Protein AF-A0A8S2V5M0-F1 (afdb_monomer_lite)

Organism: NCBI:txid392030

Foldseek 3Di:
DDDDPPPPQLQPFAALVNDQLAPFDADEDFDPPFDDDPNDGPDCVRVVLCVVLLQSSQVSNVHGPPPADEAEDAAQFDDVNLVCSVPDDRSHHYDYDDPVVDLLFQQWDADPVRDIDGDDPVSNLRRLCRNPVNGPYAYEHNCPVCQVGPGCSRPVNPHPHYHYYPNVSVVSD

Structure (mmCIF, N/CA/C/O backbone):
data_AF-A0A8S2V5M0-F1
#
_entry.id   AF-A0A8S2V5M0-F1
#
loop_
_atom_site.group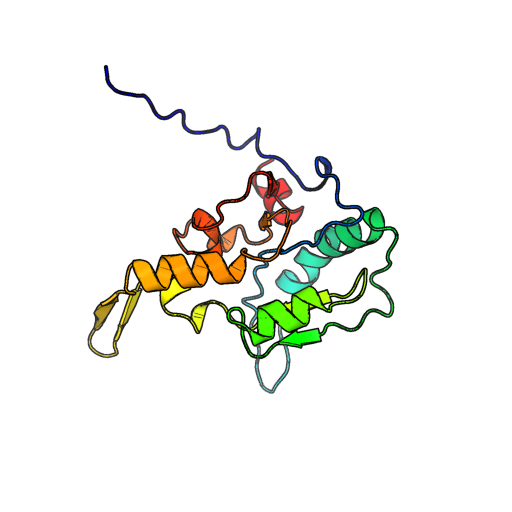_PDB
_atom_site.id
_atom_site.type_symbol
_atom_site.label_atom_id
_atom_site.label_alt_id
_atom_site.label_comp_id
_atom_site.label_asym_id
_atom_site.label_entity_id
_atom_site.label_seq_id
_atom_site.pdbx_PDB_ins_code
_atom_site.Cartn_x
_atom_site.Cartn_y
_atom_site.Cartn_z
_atom_site.occupancy
_atom_site.B_iso_or_equiv
_atom_site.auth_seq_id
_atom_site.auth_comp_id
_atom_site.auth_asym_id
_atom_site.auth_atom_id
_atom_site.pdbx_PDB_model_num
ATOM 1 N N . MET A 1 1 ? -22.648 -10.482 -31.243 1.00 35.22 1 MET A N 1
ATOM 2 C CA . MET A 1 1 ? -23.026 -9.366 -30.350 1.00 35.22 1 MET A CA 1
ATOM 3 C C . MET A 1 1 ? -21.753 -8.847 -29.706 1.00 35.22 1 MET A C 1
ATOM 5 O O . MET A 1 1 ? -21.073 -9.627 -29.054 1.00 35.22 1 MET A O 1
ATOM 9 N N . ALA A 1 2 ? -21.367 -7.599 -29.966 1.00 33.06 2 ALA A N 1
ATOM 10 C CA . ALA A 1 2 ? -20.196 -7.003 -29.330 1.00 33.06 2 ALA A CA 1
ATOM 11 C C . ALA A 1 2 ? -20.544 -6.662 -27.875 1.00 33.06 2 ALA A C 1
ATOM 13 O O . ALA A 1 2 ? -21.498 -5.922 -27.639 1.00 33.06 2 ALA A O 1
ATOM 14 N N . SER A 1 3 ? -19.812 -7.220 -26.904 1.00 34.12 3 SER A N 1
ATOM 15 C CA . SER A 1 3 ? -19.970 -6.844 -25.500 1.00 34.12 3 SER A CA 1
ATOM 16 C C . SER A 1 3 ? -19.409 -5.439 -25.301 1.00 34.12 3 SER A C 1
ATOM 18 O O . SER A 1 3 ? -18.195 -5.231 -25.284 1.00 34.12 3 SER A O 1
ATOM 20 N N . THR A 1 4 ? -20.293 -4.463 -25.162 1.00 34.50 4 THR A N 1
ATOM 21 C CA . THR A 1 4 ? -19.954 -3.128 -24.686 1.00 34.50 4 THR A CA 1
ATOM 22 C C . THR A 1 4 ? -19.520 -3.241 -23.228 1.00 34.50 4 THR A C 1
ATOM 24 O O . THR A 1 4 ? -20.335 -3.348 -22.316 1.00 34.50 4 THR A O 1
ATOM 27 N N . THR A 1 5 ? -18.211 -3.230 -22.992 1.00 37.72 5 THR A N 1
ATOM 28 C CA . THR A 1 5 ? -17.629 -3.016 -21.668 1.00 37.72 5 THR A CA 1
ATOM 29 C C . THR A 1 5 ? -18.078 -1.635 -21.197 1.00 37.72 5 THR A C 1
ATOM 31 O O . THR A 1 5 ? -17.620 -0.614 -21.713 1.00 37.72 5 THR A O 1
ATOM 34 N N . SER A 1 6 ? -19.012 -1.574 -20.246 1.00 39.03 6 SER A N 1
ATOM 35 C CA . SER A 1 6 ? -19.409 -0.305 -19.641 1.00 39.03 6 SER A CA 1
ATOM 36 C C . SER A 1 6 ? -18.174 0.328 -18.995 1.00 39.03 6 SER A C 1
ATOM 38 O O . SER A 1 6 ? -17.597 -0.251 -18.070 1.00 39.03 6 SER A O 1
ATOM 40 N N . LYS A 1 7 ? -17.758 1.510 -19.463 1.00 41.62 7 LYS A N 1
ATOM 41 C CA . LYS A 1 7 ? -16.808 2.357 -18.733 1.00 41.62 7 LYS A CA 1
ATOM 42 C C . LYS A 1 7 ? -17.435 2.652 -17.370 1.00 41.62 7 LYS A C 1
ATOM 44 O O . LYS A 1 7 ? -18.390 3.417 -17.288 1.00 41.62 7 LYS A O 1
ATOM 49 N N . GLY A 1 8 ? -16.961 1.982 -16.321 1.00 46.69 8 GLY A N 1
ATOM 50 C CA . GLY A 1 8 ? -17.486 2.169 -14.972 1.00 46.69 8 GLY A CA 1
ATOM 51 C C . GLY A 1 8 ? -17.394 3.641 -14.571 1.00 46.69 8 GLY A C 1
ATOM 52 O O . GLY A 1 8 ? -16.322 4.235 -14.677 1.00 46.69 8 GLY A O 1
ATOM 53 N N . SER A 1 9 ? -18.515 4.216 -14.136 1.00 53.56 9 SER A N 1
ATOM 54 C CA . SER A 1 9 ? -18.584 5.596 -13.650 1.00 53.56 9 SER A CA 1
ATOM 55 C C . SER A 1 9 ? -17.553 5.829 -12.542 1.00 53.56 9 SER A C 1
ATOM 57 O O . SER A 1 9 ? -17.455 5.040 -11.598 1.00 53.56 9 SER A O 1
ATOM 59 N N . ILE A 1 10 ? -16.797 6.923 -12.656 1.00 61.03 10 ILE A N 1
ATOM 60 C CA . ILE A 1 10 ? -15.798 7.361 -11.669 1.00 61.03 10 ILE A CA 1
ATOM 61 C C . ILE A 1 10 ? -16.457 7.657 -10.309 1.00 61.03 10 ILE A C 1
ATOM 63 O O . ILE A 1 10 ? -15.866 7.376 -9.270 1.00 61.03 10 ILE A O 1
ATOM 67 N N . ARG A 1 11 ? -17.717 8.115 -10.319 1.00 59.28 11 ARG A N 1
ATOM 68 C CA . ARG A 1 11 ? -18.463 8.559 -9.128 1.00 59.28 11 ARG A CA 1
ATOM 69 C C . ARG A 1 11 ? -19.035 7.433 -8.258 1.00 59.28 11 ARG A C 1
ATOM 71 O O . ARG A 1 11 ? -19.442 7.691 -7.137 1.00 59.28 11 ARG A O 1
ATOM 78 N N . ASN A 1 12 ? -19.050 6.188 -8.745 1.00 67.69 12 ASN A N 1
ATOM 79 C CA . ASN A 1 12 ? -19.646 5.043 -8.032 1.00 67.69 12 ASN A CA 1
ATOM 80 C C . ASN A 1 12 ? -18.586 4.084 -7.460 1.00 67.69 12 ASN A C 1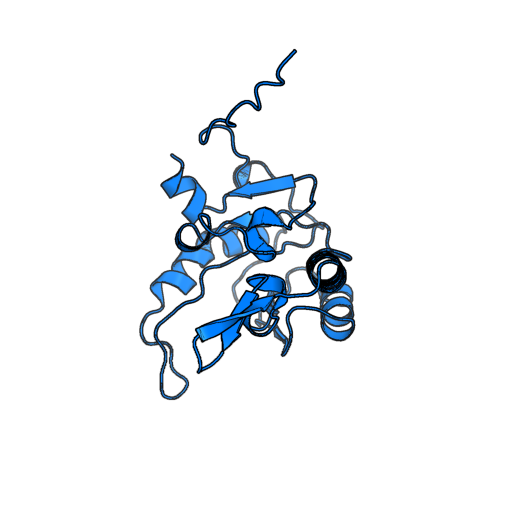
ATOM 82 O O . ASN A 1 12 ? -18.847 2.894 -7.274 1.00 67.69 12 ASN A O 1
ATOM 86 N N . LYS A 1 13 ? -17.354 4.560 -7.250 1.00 74.69 13 LYS A N 1
ATOM 87 C CA . LYS A 1 13 ? -16.309 3.755 -6.612 1.00 74.69 13 LYS A CA 1
ATOM 88 C C . LYS A 1 13 ? -16.541 3.723 -5.105 1.00 74.69 13 LYS A C 1
ATOM 90 O O . LYS A 1 13 ? -16.809 4.757 -4.504 1.00 74.69 13 LYS A O 1
ATOM 95 N N . LEU A 1 14 ? -16.387 2.540 -4.505 1.00 82.81 14 LEU A N 1
ATOM 96 C CA . LEU A 1 14 ? -16.353 2.407 -3.050 1.00 82.81 14 LEU A CA 1
ATOM 97 C C . LEU A 1 14 ? -15.266 3.320 -2.482 1.00 82.81 14 LEU A C 1
ATOM 99 O O . LEU A 1 14 ? -14.187 3.460 -3.067 1.00 82.81 14 LEU A O 1
ATOM 103 N N . ASN A 1 15 ? -15.533 3.909 -1.328 1.00 83.00 15 ASN A N 1
ATOM 104 C CA . ASN A 1 15 ? -14.571 4.691 -0.569 1.00 83.00 15 ASN A CA 1
ATOM 105 C C . ASN A 1 15 ? -14.356 4.071 0.817 1.00 83.00 15 ASN A C 1
ATOM 107 O O . ASN A 1 15 ? -15.080 3.168 1.231 1.00 83.00 15 ASN A O 1
ATOM 111 N N . ILE A 1 16 ? -13.344 4.543 1.545 1.00 80.69 16 ILE A N 1
ATOM 112 C CA . ILE A 1 16 ? -13.025 4.031 2.886 1.00 80.69 16 ILE A CA 1
ATOM 113 C C . ILE A 1 16 ? -14.178 4.091 3.889 1.00 80.69 16 ILE A C 1
ATOM 115 O O . ILE A 1 16 ? -14.261 3.230 4.764 1.00 80.69 16 ILE A O 1
ATOM 119 N N . GLY A 1 17 ? -15.091 5.047 3.726 1.00 83.12 17 GLY A N 1
ATOM 120 C CA . GLY A 1 17 ? -16.309 5.166 4.518 1.00 83.12 17 GLY A CA 1
ATOM 121 C C . GLY A 1 17 ? -17.260 3.976 4.401 1.00 83.12 17 GLY A C 1
ATOM 122 O O . GLY A 1 17 ? -17.999 3.708 5.346 1.00 83.12 17 GLY A O 1
ATOM 123 N N . ASP A 1 18 ? -17.205 3.246 3.287 1.00 84.06 18 ASP A N 1
ATOM 124 C CA . ASP A 1 18 ? -18.166 2.192 2.952 1.00 84.06 18 ASP A CA 1
ATOM 125 C C . ASP A 1 18 ? -17.742 0.809 3.482 1.00 84.06 18 ASP A C 1
ATOM 127 O O . ASP A 1 18 ? -18.429 -0.187 3.254 1.00 84.06 18 ASP A O 1
ATOM 131 N N . LEU A 1 19 ? -16.585 0.712 4.152 1.00 80.00 19 LEU A N 1
ATOM 132 C CA . LEU A 1 19 ? -15.933 -0.567 4.440 1.00 80.00 19 LEU A CA 1
ATOM 133 C C . LEU A 1 19 ? -15.971 -0.959 5.919 1.00 80.00 19 LEU A C 1
ATOM 135 O O . LEU A 1 19 ? -15.722 -0.160 6.824 1.00 80.00 19 LEU A O 1
ATOM 139 N N . ALA A 1 20 ? -16.194 -2.251 6.167 1.00 83.00 20 ALA A N 1
ATOM 140 C CA . ALA A 1 20 ? -16.123 -2.850 7.495 1.00 83.00 20 ALA A CA 1
ATOM 141 C C . ALA A 1 20 ? -14.684 -3.295 7.822 1.00 83.00 20 ALA A C 1
ATOM 143 O O . ALA A 1 20 ? -14.244 -4.367 7.413 1.00 83.00 20 ALA A O 1
ATOM 144 N N . LEU A 1 21 ? -13.953 -2.478 8.589 1.00 80.06 21 LEU A N 1
ATOM 145 C CA . LEU A 1 21 ? -12.514 -2.680 8.844 1.00 80.06 21 LEU A CA 1
ATOM 146 C C . LEU A 1 21 ? -12.185 -3.474 10.121 1.00 80.06 21 LEU A C 1
ATOM 148 O O . LEU A 1 21 ? -11.050 -3.901 10.321 1.00 80.06 21 LEU A O 1
ATOM 152 N N . LYS A 1 22 ? -13.156 -3.687 11.016 1.00 83.06 22 LYS A N 1
ATOM 153 C CA . LYS A 1 22 ? -12.909 -4.344 12.308 1.00 83.06 22 LYS A CA 1
ATOM 154 C C . LYS A 1 22 ? -12.460 -5.799 12.114 1.00 83.06 22 LYS A C 1
ATOM 156 O O . LYS A 1 22 ? -13.172 -6.590 11.502 1.00 83.06 22 LYS A O 1
ATOM 161 N N . GLY A 1 23 ? -11.313 -6.156 12.697 1.00 81.25 23 GLY A N 1
ATOM 162 C CA . GLY A 1 23 ? -10.754 -7.515 12.626 1.00 81.25 23 GLY A CA 1
ATOM 163 C C . GLY A 1 23 ? -10.211 -7.892 11.245 1.00 81.25 23 GLY A C 1
ATOM 164 O O . GLY A 1 23 ? -9.964 -9.066 10.984 1.00 81.25 23 GLY A O 1
ATOM 165 N N . LYS A 1 24 ? -10.056 -6.912 10.351 1.00 82.56 24 LYS A N 1
ATOM 166 C CA . LYS A 1 24 ? -9.505 -7.095 9.011 1.00 82.56 24 LYS A CA 1
ATOM 167 C C . LYS A 1 24 ? -8.088 -6.540 8.971 1.00 82.56 24 LYS A C 1
ATOM 169 O O . LYS A 1 24 ? -7.768 -5.593 9.689 1.00 82.56 24 LYS A O 1
ATOM 174 N N . ARG A 1 25 ? -7.247 -7.133 8.129 1.00 83.31 25 ARG A N 1
ATOM 175 C CA . ARG A 1 25 ? -5.961 -6.532 7.772 1.00 83.31 25 ARG A CA 1
ATOM 176 C C . ARG A 1 25 ? -6.224 -5.495 6.678 1.00 83.31 25 ARG A C 1
ATOM 178 O O . ARG A 1 25 ? -7.257 -5.533 6.016 1.00 83.31 25 ARG A O 1
ATOM 185 N N . VAL A 1 26 ? -5.351 -4.507 6.520 1.00 84.56 26 VAL A N 1
ATOM 186 C CA . VAL A 1 26 ? -5.508 -3.462 5.492 1.00 84.56 26 VAL A CA 1
ATOM 187 C C . VAL A 1 26 ? -4.159 -3.227 4.822 1.00 84.56 26 VAL A C 1
ATOM 189 O O . VAL A 1 26 ? -3.177 -2.972 5.505 1.00 84.56 26 VAL A O 1
ATOM 192 N N . LEU A 1 27 ? -4.116 -3.312 3.493 1.00 87.38 27 LEU A N 1
ATOM 193 C CA . LEU A 1 27 ? -2.970 -3.006 2.639 1.00 87.38 27 LEU A CA 1
ATOM 194 C C . LEU A 1 27 ? -3.397 -1.784 1.851 1.00 87.38 27 LEU A C 1
ATOM 196 O O . LEU A 1 27 ? -4.399 -1.759 1.132 1.00 87.38 27 LEU A O 1
ATOM 200 N N . MET A 1 28 ? -2.626 -0.736 2.068 1.00 87.81 28 MET A N 1
ATOM 201 C CA . MET A 1 28 ? -2.863 0.581 1.529 1.00 87.81 28 MET A CA 1
ATOM 202 C C . MET A 1 28 ? -1.749 0.874 0.541 1.00 87.81 28 MET A C 1
ATOM 204 O O . MET A 1 28 ? -0.577 0.883 0.913 1.00 87.81 28 MET A O 1
ATOM 208 N N . ARG A 1 29 ? -2.109 1.154 -0.713 1.00 88.31 29 ARG A N 1
ATOM 209 C CA . ARG A 1 29 ? -1.138 1.658 -1.680 1.00 88.31 29 ARG A CA 1
ATOM 210 C C . ARG A 1 29 ? -1.044 3.162 -1.511 1.00 88.31 29 ARG A C 1
ATOM 212 O O . ARG A 1 29 ? -1.977 3.909 -1.807 1.00 88.31 29 ARG A O 1
ATOM 219 N N . VAL A 1 30 ? 0.123 3.590 -1.060 1.00 88.31 30 VAL A N 1
ATOM 220 C CA . VAL A 1 30 ? 0.484 4.986 -0.803 1.00 88.31 30 VAL A CA 1
ATOM 221 C C . VAL A 1 30 ? 1.456 5.497 -1.851 1.00 88.31 30 VAL A C 1
ATOM 223 O O . VAL A 1 30 ? 2.149 4.704 -2.483 1.00 88.31 30 VAL A O 1
ATOM 226 N N . ASP A 1 31 ? 1.509 6.808 -2.068 1.00 87.50 31 ASP A N 1
ATOM 227 C CA . ASP A 1 31 ? 2.508 7.438 -2.934 1.00 87.50 31 ASP A CA 1
ATOM 228 C C . ASP A 1 31 ? 3.648 8.073 -2.135 1.00 87.50 31 ASP A C 1
ATOM 230 O O . ASP A 1 31 ? 3.722 9.285 -2.007 1.00 87.50 31 ASP A O 1
ATOM 234 N N . PHE A 1 32 ? 4.564 7.265 -1.602 1.00 91.25 32 PHE A N 1
ATOM 235 C CA . PHE A 1 32 ? 5.739 7.761 -0.867 1.00 91.25 32 PHE A CA 1
ATOM 236 C C . PHE A 1 32 ? 6.924 8.128 -1.769 1.00 91.25 32 PHE A C 1
ATOM 238 O O . PHE A 1 32 ? 8.079 8.053 -1.359 1.00 91.25 32 PHE A O 1
ATOM 245 N N . ASN A 1 33 ? 6.653 8.564 -3.000 1.00 90.06 33 ASN A N 1
ATOM 246 C CA . ASN A 1 33 ? 7.666 9.135 -3.879 1.00 90.06 33 ASN A CA 1
ATOM 247 C C . ASN A 1 33 ? 8.010 10.574 -3.450 1.00 90.06 33 ASN A C 1
ATOM 249 O O . ASN A 1 33 ? 7.568 11.540 -4.070 1.00 90.06 33 ASN A O 1
ATOM 253 N N . VAL A 1 34 ? 8.760 10.706 -2.355 1.00 91.12 34 VAL A N 1
ATOM 254 C CA . VAL A 1 34 ? 9.163 11.988 -1.758 1.00 91.12 34 VAL A CA 1
ATOM 255 C C . VAL A 1 34 ? 10.626 12.317 -2.059 1.00 91.12 34 VAL A C 1
ATOM 257 O O . VAL A 1 34 ? 11.451 11.407 -2.141 1.00 91.12 34 VAL A O 1
ATOM 260 N N . PRO A 1 35 ? 11.006 13.601 -2.185 1.00 92.19 35 PRO A N 1
ATOM 261 C CA . PRO A 1 35 ? 12.409 13.980 -2.271 1.00 92.19 35 PRO A CA 1
ATOM 262 C C . PRO A 1 35 ? 13.118 13.699 -0.939 1.00 92.19 35 PRO A C 1
ATOM 264 O O . PRO A 1 35 ? 12.696 14.168 0.122 1.00 92.19 35 PRO A O 1
ATOM 267 N N . PHE A 1 36 ? 14.235 12.977 -0.994 1.00 93.19 36 PHE A N 1
ATOM 268 C CA . PHE A 1 36 ? 15.053 12.651 0.173 1.00 93.19 36 PHE A CA 1
ATOM 269 C C . PHE A 1 36 ? 16.551 12.819 -0.118 1.00 93.19 36 PHE A C 1
ATOM 271 O O . PHE A 1 36 ? 16.977 12.890 -1.270 1.00 93.19 36 PHE A O 1
ATOM 278 N N . GLY A 1 37 ? 17.357 12.937 0.935 1.00 91.88 37 GLY A N 1
ATOM 279 C CA . GLY A 1 37 ? 18.817 12.994 0.858 1.00 91.88 37 GLY A CA 1
ATOM 280 C C . GLY A 1 37 ? 19.441 13.024 2.251 1.00 91.88 37 GLY A C 1
ATOM 281 O O . GLY A 1 37 ? 18.828 13.540 3.180 1.00 91.88 37 GLY A O 1
ATOM 282 N N . ASN A 1 38 ? 20.641 12.457 2.405 1.00 92.44 38 ASN A N 1
ATOM 283 C CA . ASN A 1 38 ? 21.350 12.361 3.692 1.00 92.44 38 ASN A CA 1
ATOM 284 C C . ASN A 1 38 ? 20.504 11.718 4.812 1.00 92.44 38 ASN A C 1
ATOM 286 O O . ASN A 1 38 ? 20.515 12.176 5.950 1.00 92.44 38 ASN A O 1
ATOM 290 N N . GLY A 1 39 ? 19.714 10.693 4.470 1.00 90.06 39 GLY A N 1
ATOM 291 C CA . GLY A 1 39 ? 18.821 10.014 5.416 1.00 90.06 39 GLY A CA 1
ATOM 292 C C . GLY A 1 39 ? 17.598 10.833 5.850 1.00 90.06 39 GLY A C 1
ATOM 293 O O . GLY A 1 39 ? 16.895 10.425 6.769 1.00 90.06 39 GLY A O 1
ATOM 294 N N . GLN A 1 40 ? 17.326 11.978 5.213 1.00 92.44 40 GLN A N 1
ATOM 295 C CA . GLN A 1 40 ? 16.220 12.865 5.574 1.00 92.44 40 GLN A CA 1
ATOM 296 C C . GLN A 1 40 ? 15.249 13.075 4.412 1.00 92.44 40 GLN A C 1
ATOM 298 O O . GLN A 1 40 ? 15.647 13.298 3.266 1.00 92.44 40 GLN A O 1
ATOM 303 N N . VAL A 1 41 ? 13.956 13.055 4.732 1.00 93.69 41 VAL A N 1
ATOM 304 C CA . VAL A 1 41 ? 12.877 13.449 3.820 1.00 93.69 41 VAL A CA 1
ATOM 305 C C . VAL A 1 41 ? 12.771 14.973 3.811 1.00 93.69 41 VAL A C 1
ATOM 307 O O . VAL A 1 41 ? 12.606 15.583 4.869 1.00 93.69 41 VAL A O 1
ATOM 310 N N . LYS A 1 42 ? 12.860 15.582 2.624 1.00 93.06 42 LYS A N 1
ATOM 311 C CA . LYS A 1 42 ? 12.828 17.043 2.442 1.00 93.06 42 LYS A CA 1
ATOM 312 C C . LYS A 1 42 ? 11.408 17.599 2.376 1.00 93.06 42 LYS A C 1
ATOM 314 O O . LYS A 1 42 ? 11.168 18.699 2.858 1.00 93.06 42 LYS A O 1
ATOM 319 N N . ASP A 1 43 ? 10.486 16.834 1.799 1.00 92.44 43 ASP A N 1
ATOM 320 C CA . ASP A 1 43 ? 9.069 17.176 1.705 1.00 92.44 43 ASP A CA 1
ATOM 321 C C . ASP A 1 43 ? 8.220 15.982 2.146 1.00 92.44 43 ASP A C 1
ATOM 323 O O . ASP A 1 43 ? 8.361 14.872 1.631 1.00 92.44 43 ASP A O 1
ATOM 327 N N . LYS A 1 44 ? 7.358 16.215 3.135 1.00 92.56 44 LYS A N 1
ATOM 328 C CA . LYS A 1 44 ? 6.530 15.193 3.780 1.00 92.56 44 LYS A CA 1
ATOM 329 C C . LYS A 1 44 ? 5.081 15.216 3.306 1.00 92.56 44 LYS A C 1
ATOM 331 O O . LYS A 1 44 ? 4.316 14.377 3.771 1.00 92.56 44 LYS A O 1
ATOM 336 N N . GLN A 1 45 ? 4.696 16.100 2.381 1.00 90.25 45 GLN A N 1
ATOM 337 C CA . GLN A 1 45 ? 3.301 16.274 1.949 1.00 90.25 45 GLN A CA 1
ATOM 338 C C . GLN A 1 45 ? 2.623 14.959 1.560 1.00 90.25 45 GLN A C 1
ATOM 340 O O . GLN A 1 45 ? 1.498 14.682 1.971 1.00 90.25 45 GLN A O 1
ATOM 345 N N . HIS A 1 46 ? 3.324 14.114 0.808 1.00 87.81 46 HIS A N 1
ATOM 346 C CA . HIS A 1 46 ? 2.792 12.819 0.402 1.00 87.81 46 HIS A CA 1
ATOM 347 C C . HIS A 1 46 ? 2.605 11.862 1.585 1.00 87.81 46 HIS A C 1
ATOM 349 O O . HIS A 1 46 ? 1.620 11.129 1.636 1.00 87.81 46 HIS A O 1
ATOM 355 N N . ILE A 1 47 ? 3.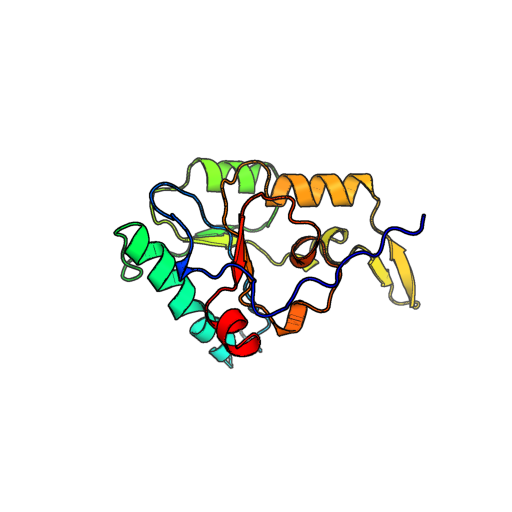521 11.883 2.556 1.00 90.31 47 ILE A N 1
ATOM 356 C CA . ILE A 1 47 ? 3.421 11.073 3.775 1.00 90.31 47 ILE A CA 1
ATOM 357 C C . ILE A 1 47 ? 2.234 11.565 4.609 1.00 90.31 47 ILE A C 1
ATOM 359 O O . ILE A 1 47 ? 1.349 10.786 4.966 1.00 90.31 47 ILE A O 1
ATOM 363 N N . GLU A 1 48 ? 2.159 12.871 4.851 1.00 91.06 48 GLU A N 1
ATOM 364 C CA . GLU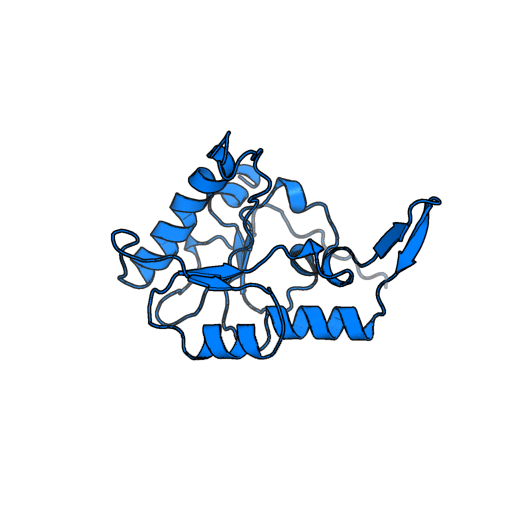 A 1 48 ? 1.101 13.510 5.635 1.00 91.06 48 GLU A CA 1
ATOM 365 C C . GLU A 1 48 ? -0.285 13.331 5.005 1.00 91.06 48 GLU A C 1
ATOM 367 O O . GLU A 1 48 ? -1.256 13.065 5.717 1.00 91.06 48 GLU A O 1
ATOM 372 N N . GLY A 1 49 ? -0.374 13.363 3.673 1.00 88.25 49 GLY A N 1
ATOM 373 C CA . GLY A 1 49 ? -1.607 13.125 2.921 1.00 88.25 49 GLY A CA 1
ATOM 374 C C . GLY A 1 49 ? -2.210 11.731 3.129 1.00 88.25 49 GLY A C 1
ATOM 375 O O . GLY A 1 49 ? -3.414 11.544 2.940 1.00 88.25 49 GLY A O 1
ATOM 376 N N . THR A 1 50 ? -1.418 10.749 3.576 1.00 88.38 50 THR A N 1
ATOM 377 C CA . THR A 1 50 ? -1.923 9.399 3.892 1.00 88.38 50 THR A CA 1
ATOM 378 C C . THR A 1 50 ? -2.494 9.276 5.301 1.00 88.38 50 THR A C 1
ATOM 380 O O . THR A 1 50 ? -3.356 8.421 5.538 1.00 88.38 50 THR A O 1
ATOM 383 N N . LEU A 1 51 ? -2.088 10.158 6.223 1.00 89.69 51 LEU A N 1
ATOM 384 C CA . LEU A 1 51 ? -2.461 10.087 7.637 1.00 89.69 51 LEU A CA 1
ATOM 385 C C . LEU A 1 51 ? -3.975 10.054 7.878 1.00 89.69 51 LEU A C 1
ATOM 387 O O . LEU A 1 51 ? -4.385 9.278 8.740 1.00 89.69 51 LEU A O 1
ATOM 391 N N . PRO A 1 52 ? -4.835 10.811 7.162 1.00 89.81 52 PRO A N 1
ATOM 392 C CA . PRO A 1 52 ? -6.282 10.720 7.360 1.00 89.81 52 PRO A CA 1
ATOM 393 C C . PRO A 1 52 ? -6.831 9.308 7.124 1.00 89.81 52 PRO A C 1
ATOM 395 O O . PRO A 1 52 ? -7.682 8.838 7.876 1.00 89.81 52 PRO A O 1
ATOM 398 N N . THR A 1 53 ? -6.314 8.606 6.112 1.00 88.31 53 THR A N 1
ATOM 399 C CA . THR A 1 53 ? -6.765 7.248 5.767 1.00 88.31 53 THR A CA 1
ATOM 400 C C . THR A 1 53 ? -6.264 6.238 6.802 1.00 88.31 53 THR A C 1
ATOM 402 O O . THR A 1 53 ? -7.042 5.411 7.274 1.00 88.31 53 THR A O 1
ATOM 405 N N . ILE A 1 54 ? -4.997 6.354 7.222 1.00 88.75 54 ILE A N 1
ATOM 406 C CA . ILE A 1 54 ? -4.400 5.497 8.261 1.00 88.75 54 ILE A CA 1
ATOM 407 C C . ILE A 1 54 ? -5.131 5.675 9.598 1.00 88.75 54 ILE A C 1
ATOM 409 O O . ILE A 1 54 ? -5.539 4.693 10.216 1.00 88.75 54 ILE A O 1
ATOM 413 N N . LYS A 1 55 ? -5.343 6.926 10.031 1.00 88.88 55 LYS A N 1
ATOM 414 C CA . LYS A 1 55 ? -6.059 7.248 11.275 1.00 88.88 55 LYS A CA 1
ATOM 415 C C . LYS A 1 55 ? -7.469 6.672 11.259 1.00 88.88 55 LYS A C 1
ATOM 417 O O . LYS A 1 55 ? -7.843 5.992 12.204 1.00 88.88 55 LYS A O 1
ATOM 422 N N . TYR A 1 56 ? -8.208 6.851 10.165 1.00 88.44 56 TYR A N 1
ATOM 423 C CA . TYR A 1 56 ? -9.551 6.290 10.044 1.00 88.44 56 TYR A CA 1
ATOM 424 C C . TYR A 1 56 ? -9.562 4.761 10.138 1.00 88.44 56 TYR A C 1
ATOM 426 O O . TYR A 1 56 ? -10.388 4.197 10.857 1.00 88.44 56 TYR A O 1
ATOM 434 N N . ALA A 1 57 ? -8.648 4.080 9.439 1.00 85.56 57 ALA A N 1
ATOM 435 C CA . ALA A 1 57 ? -8.570 2.623 9.478 1.00 85.56 57 ALA A CA 1
ATOM 436 C C . ALA A 1 57 ? -8.309 2.104 10.902 1.00 85.56 57 ALA A C 1
ATOM 438 O O . ALA A 1 57 ? -8.975 1.171 11.359 1.00 85.56 57 ALA A O 1
ATOM 439 N N . LEU A 1 58 ? -7.401 2.760 11.629 1.00 86.38 58 LEU A N 1
ATOM 440 C CA . LEU A 1 58 ? -7.105 2.444 13.025 1.00 86.38 58 LEU A CA 1
ATOM 441 C C . LEU A 1 58 ? -8.288 2.762 13.947 1.00 86.38 58 LEU A C 1
ATOM 443 O O . LEU A 1 58 ? -8.686 1.899 14.731 1.00 86.38 58 LEU A O 1
ATOM 447 N N . ASP A 1 59 ? -8.910 3.933 13.813 1.00 87.00 59 ASP A N 1
ATOM 448 C CA . ASP A 1 59 ? -10.046 4.348 14.642 1.00 87.00 59 ASP A CA 1
ATOM 449 C C . ASP A 1 59 ? -11.230 3.379 14.489 1.00 87.00 59 ASP A C 1
ATOM 451 O O . ASP A 1 59 ? -1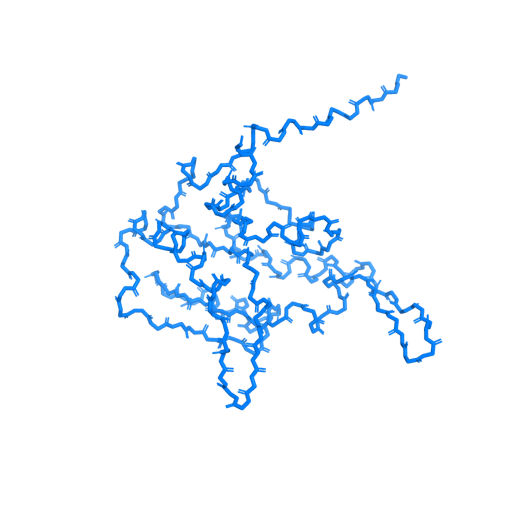1.846 2.973 15.480 1.00 87.00 59 ASP A O 1
ATOM 455 N N . LYS A 1 60 ? -11.515 2.910 13.263 1.00 83.25 60 LYS A N 1
ATOM 456 C CA . LYS A 1 60 ? -12.533 1.871 13.011 1.00 83.25 60 LYS A CA 1
ATOM 457 C C . LYS A 1 60 ? -12.165 0.510 13.596 1.00 83.25 60 LYS A C 1
ATOM 459 O O . LYS A 1 60 ? -13.058 -0.248 13.983 1.00 83.25 60 LYS A O 1
ATOM 464 N N . ALA A 1 61 ? -10.876 0.219 13.732 1.00 75.06 61 ALA A N 1
ATOM 465 C CA . ALA A 1 61 ? -10.378 -0.933 14.474 1.00 75.06 61 ALA A CA 1
ATOM 466 C C . ALA A 1 61 ? -10.318 -0.699 16.001 1.00 75.06 61 ALA A C 1
ATOM 468 O O . ALA A 1 61 ? -9.886 -1.593 16.730 1.00 75.06 61 ALA A O 1
ATOM 469 N N . LYS A 1 62 ? -10.775 0.462 16.504 1.00 78.69 62 LYS A N 1
ATOM 470 C CA . LYS A 1 62 ? -10.634 0.913 17.903 1.00 78.69 62 LYS A CA 1
ATOM 471 C C . LYS A 1 62 ? -9.171 0.979 18.363 1.00 78.69 62 LYS A C 1
ATOM 473 O O . LYS A 1 62 ? -8.852 0.674 19.512 1.00 78.69 62 LYS A O 1
ATOM 478 N N . LYS A 1 63 ? -8.273 1.353 17.456 1.00 78.50 63 LYS A N 1
ATOM 479 C CA . LYS A 1 63 ? -6.838 1.539 17.686 1.00 78.50 63 LYS A CA 1
ATOM 480 C C . LYS A 1 63 ? -6.493 3.008 17.467 1.00 78.50 63 LYS A C 1
ATOM 482 O O . LYS A 1 63 ? -7.145 3.686 16.687 1.00 78.50 63 LYS A O 1
ATOM 487 N N . ARG A 1 64 ? -5.465 3.501 18.154 1.00 74.00 64 ARG A N 1
ATOM 488 C CA . ARG A 1 64 ? -4.934 4.854 17.951 1.00 74.00 64 ARG A CA 1
ATOM 489 C C . ARG A 1 64 ? -3.604 4.766 17.218 1.00 74.00 64 ARG A C 1
ATOM 491 O O . ARG A 1 64 ? -2.846 3.833 17.455 1.00 74.00 64 ARG A O 1
ATOM 498 N N . LEU A 1 65 ? -3.330 5.751 16.365 1.00 77.69 65 LEU A N 1
ATOM 499 C CA . LEU A 1 65 ? -2.029 5.901 15.704 1.00 77.69 65 LEU A CA 1
ATOM 500 C C . LEU A 1 65 ? -0.921 6.299 16.694 1.00 77.69 65 LEU A C 1
ATOM 502 O O . LEU A 1 65 ? 0.232 5.928 16.518 1.00 77.69 65 LEU A O 1
ATOM 506 N N . LEU A 1 66 ? -1.264 7.070 17.731 1.00 71.88 66 LEU A N 1
ATOM 507 C CA . LEU A 1 66 ? -0.288 7.565 18.699 1.00 71.88 66 LEU A CA 1
ATOM 508 C C . LEU A 1 66 ? 0.321 6.399 19.497 1.00 71.88 66 LEU A C 1
ATOM 510 O O . LEU A 1 66 ? -0.422 5.599 20.066 1.00 71.88 66 LEU A O 1
ATOM 514 N N . GLY A 1 67 ? 1.655 6.327 19.549 1.00 67.00 67 GLY A N 1
ATOM 515 C CA . GLY A 1 67 ? 2.387 5.263 20.248 1.00 67.00 67 GLY A CA 1
ATOM 516 C C . GLY A 1 67 ? 2.451 3.930 19.495 1.00 67.00 67 GLY A C 1
ATOM 517 O O . GLY A 1 67 ? 2.723 2.903 20.111 1.00 67.00 67 GLY A O 1
ATOM 518 N N . LYS A 1 68 ? 2.157 3.920 18.188 1.00 75.38 68 LYS A N 1
ATOM 519 C CA . LYS A 1 68 ? 2.384 2.760 17.322 1.00 75.38 68 LYS A CA 1
ATOM 520 C C . LYS A 1 68 ? 3.694 2.912 16.568 1.00 75.38 68 LYS A C 1
ATOM 522 O O . LYS A 1 68 ? 3.854 3.861 15.803 1.00 75.38 68 LYS A O 1
ATOM 527 N N . ASP A 1 69 ? 4.576 1.941 16.755 1.00 85.50 69 ASP A N 1
ATOM 528 C CA . ASP A 1 69 ? 5.764 1.802 15.928 1.00 85.50 69 ASP A CA 1
ATOM 529 C C . ASP A 1 69 ? 5.373 1.332 14.527 1.00 85.50 69 ASP A C 1
ATOM 531 O O . ASP A 1 69 ? 4.426 0.558 14.338 1.00 85.50 69 ASP A O 1
ATOM 535 N N . VAL A 1 70 ? 6.107 1.833 13.538 1.00 90.06 70 VAL A N 1
ATOM 536 C CA . VAL A 1 70 ? 6.015 1.368 12.158 1.00 90.06 70 VAL A CA 1
ATOM 537 C C . VAL A 1 70 ? 7.114 0.338 11.960 1.00 90.06 70 VAL A C 1
ATOM 539 O O . VAL A 1 70 ? 8.297 0.671 12.002 1.00 90.06 70 VAL A O 1
ATOM 542 N N . THR A 1 71 ? 6.728 -0.916 11.747 1.00 93.12 71 THR A N 1
ATOM 543 C CA . THR A 1 71 ? 7.671 -1.975 11.386 1.00 93.12 71 THR A CA 1
ATOM 544 C C . THR A 1 71 ? 8.010 -1.840 9.910 1.00 93.12 71 THR A C 1
ATOM 546 O O . THR A 1 71 ? 7.111 -1.822 9.073 1.00 93.12 71 THR A O 1
ATOM 549 N N . PHE A 1 72 ? 9.294 -1.749 9.587 1.00 94.88 72 PHE A N 1
ATOM 550 C CA . PHE A 1 72 ? 9.764 -1.789 8.209 1.00 94.88 72 PHE A CA 1
ATOM 551 C C . PHE A 1 72 ? 10.220 -3.204 7.854 1.00 94.88 72 PHE A C 1
ATOM 553 O O . PHE A 1 72 ? 10.955 -3.815 8.631 1.00 94.88 72 PHE A O 1
ATOM 560 N N . LEU A 1 73 ? 9.788 -3.713 6.702 1.00 93.75 73 LEU A N 1
ATOM 561 C CA . LEU A 1 73 ? 10.276 -4.971 6.136 1.00 93.75 73 LEU A CA 1
ATOM 562 C C . LEU A 1 73 ? 11.159 -4.673 4.926 1.00 93.75 73 LEU A C 1
ATOM 564 O O . LEU A 1 73 ? 10.817 -3.820 4.112 1.00 93.75 73 LEU A O 1
ATOM 568 N N . ASN A 1 74 ? 12.266 -5.407 4.797 1.00 95.56 74 ASN A N 1
ATOM 569 C CA . ASN A 1 74 ? 13.257 -5.213 3.728 1.00 95.56 74 ASN A CA 1
ATOM 570 C C . ASN A 1 74 ? 12.811 -5.765 2.363 1.00 95.56 74 ASN A C 1
ATOM 572 O O . ASN A 1 74 ? 13.564 -5.700 1.396 1.00 95.56 74 ASN A O 1
ATOM 576 N N . ASP A 1 75 ? 11.602 -6.315 2.286 1.00 95.06 75 ASP A N 1
ATOM 577 C CA . ASP A 1 75 ? 10.970 -6.743 1.047 1.00 95.06 75 ASP A CA 1
ATOM 578 C C . ASP A 1 75 ? 9.462 -6.424 1.100 1.00 95.06 75 ASP A C 1
ATOM 580 O O . ASP A 1 75 ? 8.913 -6.028 2.135 1.00 95.06 75 ASP A O 1
ATOM 584 N N . CYS A 1 76 ? 8.782 -6.566 -0.032 1.00 92.75 76 CYS A N 1
ATOM 585 C CA . CYS A 1 76 ? 7.346 -6.375 -0.196 1.00 92.75 76 CYS A CA 1
ATOM 586 C C . CYS A 1 76 ? 6.586 -7.654 -0.556 1.00 92.75 76 CYS A C 1
ATOM 588 O O . CYS A 1 76 ? 5.357 -7.660 -0.487 1.00 92.75 76 CYS A O 1
ATOM 590 N N . ALA A 1 77 ? 7.298 -8.724 -0.903 1.00 90.25 77 ALA A N 1
ATOM 591 C CA . ALA A 1 77 ? 6.739 -10.025 -1.236 1.00 90.25 77 ALA A CA 1
ATOM 592 C C . ALA A 1 77 ? 7.632 -11.152 -0.691 1.00 90.25 77 ALA A C 1
ATOM 594 O O . ALA A 1 77 ? 8.769 -10.926 -0.283 1.00 90.25 77 ALA A O 1
ATOM 595 N N . GLY A 1 78 ? 7.108 -12.373 -0.694 1.00 89.69 78 GLY A N 1
ATOM 596 C CA . GLY A 1 78 ? 7.798 -13.582 -0.261 1.00 89.69 78 GLY A CA 1
ATOM 597 C C . GLY A 1 78 ? 7.460 -14.021 1.164 1.00 89.69 78 GLY A C 1
ATOM 598 O O . GLY A 1 78 ? 6.774 -13.336 1.925 1.00 89.69 78 GLY A O 1
ATOM 599 N N . GLU A 1 79 ? 7.973 -15.196 1.526 1.00 89.44 79 GLU A N 1
ATOM 600 C CA . GLU A 1 79 ? 7.611 -15.911 2.757 1.00 89.44 79 GLU A CA 1
ATOM 601 C C . GLU A 1 79 ? 7.901 -15.118 4.039 1.00 89.44 79 GLU A C 1
ATOM 603 O O . GLU A 1 79 ? 7.158 -15.219 5.014 1.00 89.44 79 GLU A O 1
ATOM 608 N N . GLU A 1 80 ? 8.970 -14.317 4.063 1.00 90.06 80 GLU A N 1
ATOM 609 C CA . GLU A 1 80 ? 9.303 -13.486 5.224 1.00 90.06 80 GLU A CA 1
ATOM 610 C C . GLU A 1 80 ? 8.253 -12.399 5.464 1.00 90.06 80 GLU A C 1
ATOM 612 O O . GLU A 1 80 ? 7.803 -12.221 6.598 1.00 90.06 80 GLU A O 1
ATOM 617 N N . VAL A 1 81 ? 7.820 -11.720 4.399 1.00 90.81 81 VAL A N 1
ATOM 618 C CA . VAL A 1 81 ? 6.769 -10.700 4.471 1.00 90.81 81 VAL A CA 1
ATOM 619 C C . VAL A 1 81 ? 5.451 -11.338 4.883 1.00 90.81 81 VAL A C 1
ATOM 621 O O . VAL A 1 81 ? 4.768 -10.842 5.779 1.00 90.81 81 VAL A O 1
ATOM 624 N N . GLU A 1 82 ? 5.108 -12.470 4.274 1.00 88.12 82 GLU A N 1
ATOM 625 C CA . GLU A 1 82 ? 3.881 -13.202 4.576 1.00 88.12 82 GLU A CA 1
ATOM 626 C C . GLU A 1 82 ? 3.825 -13.654 6.038 1.00 88.12 82 GLU A C 1
ATOM 628 O O . GLU A 1 82 ? 2.795 -13.469 6.694 1.00 88.12 82 GLU A O 1
ATOM 633 N N . ARG A 1 83 ? 4.938 -14.171 6.570 1.00 89.19 83 ARG A N 1
ATOM 634 C CA . ARG A 1 83 ? 5.068 -14.552 7.979 1.00 89.19 83 ARG A CA 1
ATOM 635 C C . ARG A 1 83 ? 4.949 -13.342 8.901 1.00 89.19 83 ARG A C 1
ATOM 637 O O . ARG A 1 83 ? 4.091 -13.345 9.778 1.00 89.19 83 ARG A O 1
ATOM 644 N N . ALA A 1 84 ? 5.737 -12.290 8.669 1.00 89.88 84 ALA A N 1
ATOM 645 C CA . ALA A 1 84 ? 5.729 -11.087 9.504 1.00 89.88 84 ALA A CA 1
ATOM 646 C C . ALA A 1 84 ? 4.338 -10.435 9.563 1.00 89.88 84 ALA A C 1
ATOM 648 O O . ALA A 1 84 ? 3.883 -9.992 10.616 1.00 89.88 84 ALA A O 1
ATOM 649 N N . VAL A 1 85 ? 3.625 -10.413 8.436 1.00 86.88 85 VAL A N 1
ATOM 650 C CA . VAL A 1 85 ? 2.257 -9.897 8.365 1.00 86.88 85 VAL A CA 1
ATOM 651 C C . VAL A 1 85 ? 1.246 -10.864 8.999 1.00 86.88 85 VAL A C 1
ATOM 653 O O . VAL A 1 85 ? 0.260 -10.416 9.593 1.00 86.88 85 VAL A O 1
ATOM 656 N N . GLY A 1 86 ? 1.450 -12.178 8.881 1.00 87.25 86 GLY A N 1
ATOM 657 C CA . GLY A 1 86 ? 0.611 -13.206 9.504 1.00 87.25 86 GLY A CA 1
ATOM 658 C C . GLY A 1 86 ? 0.698 -13.223 11.032 1.00 87.25 86 GLY A C 1
ATOM 659 O O . GLY A 1 86 ? -0.317 -13.433 11.692 1.00 87.25 86 GLY A O 1
ATOM 660 N N . GLU A 1 87 ? 1.879 -12.938 11.575 1.00 89.19 87 GLU A N 1
ATOM 661 C CA . GLU A 1 87 ? 2.178 -12.894 13.014 1.00 89.19 87 GLU A CA 1
ATOM 662 C C . GLU A 1 87 ? 1.962 -11.502 13.632 1.00 89.19 87 GLU A C 1
ATOM 664 O O . GLU A 1 87 ? 2.112 -11.328 14.838 1.00 89.19 87 GLU A O 1
ATOM 669 N N . SER A 1 88 ? 1.599 -10.507 12.816 1.00 87.81 88 SER A N 1
ATOM 670 C CA . SER A 1 88 ? 1.457 -9.120 13.260 1.00 87.81 88 SER A CA 1
ATOM 671 C C . SER A 1 88 ? 0.332 -8.904 14.276 1.00 87.81 88 SER A C 1
ATOM 673 O O . SER A 1 88 ? -0.774 -9.448 14.175 1.00 87.81 88 SER A O 1
ATOM 675 N N . ASP A 1 89 ? 0.598 -8.019 15.234 1.00 86.81 89 ASP A N 1
ATOM 676 C CA . ASP A 1 89 ? -0.347 -7.674 16.284 1.00 86.81 89 ASP A CA 1
ATOM 677 C C . ASP A 1 89 ? -1.491 -6.789 15.777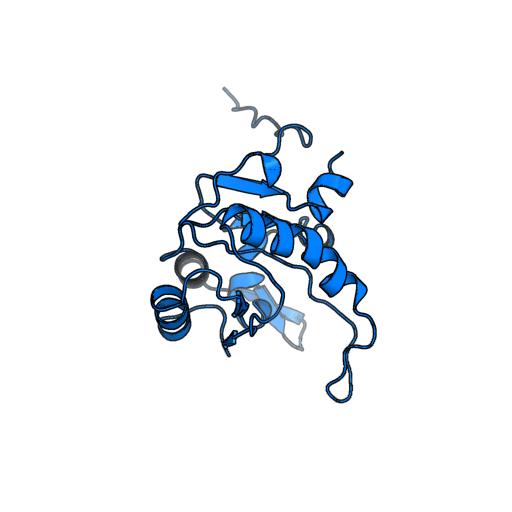 1.00 86.81 89 ASP A C 1
ATOM 679 O O . ASP A 1 89 ? -1.375 -5.963 14.865 1.00 86.81 89 ASP A O 1
ATOM 683 N N . SER A 1 90 ? -2.632 -6.869 16.463 1.00 85.81 90 SER A N 1
ATOM 684 C CA . SER A 1 90 ? -3.791 -6.034 16.150 1.00 85.81 90 SER A CA 1
ATOM 685 C C . SER A 1 90 ? -3.483 -4.532 16.278 1.00 85.81 90 SER A C 1
ATOM 687 O O . SER A 1 90 ? -3.337 -3.983 17.382 1.00 85.81 90 SER A O 1
ATOM 689 N N . GLY A 1 91 ? -3.505 -3.844 15.134 1.00 85.00 91 GLY A N 1
ATOM 690 C CA . GLY A 1 91 ? -3.226 -2.413 15.017 1.00 85.00 91 GLY A CA 1
ATOM 691 C C . GLY A 1 91 ? -1.746 -2.080 14.828 1.00 85.00 91 GLY A C 1
ATOM 692 O O . GLY A 1 91 ? -1.384 -0.920 15.021 1.00 85.00 91 GLY A O 1
ATOM 693 N N . GLN A 1 92 ? -0.904 -3.067 14.516 1.00 88.94 92 GLN A N 1
ATOM 694 C CA . GLN A 1 92 ? 0.452 -2.845 14.022 1.00 88.94 92 GLN A CA 1
ATOM 695 C C . GLN A 1 92 ? 0.410 -2.214 12.625 1.00 88.94 92 GLN A C 1
ATOM 697 O O . GLN A 1 92 ? -0.489 -2.492 11.828 1.00 88.94 92 GLN A O 1
ATOM 702 N N . ILE A 1 93 ? 1.377 -1.341 12.347 1.00 90.94 93 ILE A N 1
ATOM 703 C CA . ILE A 1 93 ? 1.560 -0.712 11.040 1.00 90.94 93 ILE A CA 1
ATOM 704 C C . ILE A 1 93 ? 2.849 -1.270 10.458 1.00 90.94 93 ILE A C 1
ATOM 706 O O . ILE A 1 93 ? 3.899 -1.185 11.091 1.00 90.94 93 ILE A O 1
ATOM 710 N N . ILE A 1 94 ? 2.755 -1.832 9.258 1.00 92.12 94 ILE A N 1
ATOM 711 C CA . ILE A 1 94 ? 3.893 -2.399 8.544 1.00 92.12 94 ILE A CA 1
ATOM 712 C C . ILE A 1 94 ? 4.084 -1.603 7.256 1.00 92.12 94 ILE A C 1
ATOM 714 O O . ILE A 1 94 ? 3.148 -1.458 6.466 1.00 92.12 94 ILE A O 1
ATOM 718 N N . LEU A 1 95 ? 5.289 -1.075 7.067 1.00 93.56 95 LEU A N 1
ATOM 719 C CA . LEU A 1 95 ? 5.745 -0.489 5.817 1.00 93.56 95 LEU A CA 1
ATOM 720 C C . LEU A 1 95 ? 6.609 -1.520 5.091 1.00 93.56 95 LEU A C 1
ATOM 722 O O . LEU A 1 95 ? 7.603 -1.998 5.630 1.00 93.56 95 LEU A O 1
ATOM 726 N N . LEU A 1 96 ? 6.202 -1.858 3.874 1.00 93.88 96 LEU A N 1
ATOM 727 C CA . LEU A 1 96 ? 6.947 -2.747 2.992 1.00 93.88 96 LEU A CA 1
ATOM 728 C C . LEU A 1 96 ? 7.986 -1.963 2.189 1.00 93.88 96 LEU A C 1
ATOM 730 O O . LEU A 1 96 ? 7.821 -0.758 1.967 1.00 93.88 96 LEU A O 1
ATOM 734 N N . GLU A 1 97 ? 9.010 -2.665 1.714 1.00 95.25 97 GLU A N 1
ATOM 735 C CA . GLU A 1 97 ? 10.009 -2.101 0.809 1.00 95.25 97 GLU A CA 1
ATOM 736 C C . GLU A 1 97 ? 9.396 -1.684 -0.547 1.00 95.25 97 GLU A C 1
ATOM 738 O O . GLU A 1 97 ? 8.265 -2.020 -0.916 1.00 95.25 97 GLU A O 1
ATOM 743 N N . ASN A 1 98 ? 10.154 -0.895 -1.301 1.00 94.88 98 ASN A N 1
ATOM 744 C CA . ASN A 1 98 ? 9.824 -0.368 -2.608 1.00 94.88 98 ASN A CA 1
ATOM 745 C C . ASN A 1 98 ? 9.449 -1.465 -3.617 1.00 94.88 98 ASN A C 1
ATOM 747 O O . ASN A 1 98 ? 10.292 -2.207 -4.119 1.00 94.88 98 ASN A O 1
ATOM 751 N N . LEU A 1 99 ? 8.177 -1.456 -4.025 1.00 93.62 99 LEU A N 1
ATOM 752 C CA . LEU A 1 99 ? 7.609 -2.363 -5.026 1.00 93.62 99 LEU A CA 1
ATOM 753 C C . LEU A 1 99 ? 8.409 -2.421 -6.338 1.00 93.62 99 LEU A C 1
ATOM 755 O O . LEU A 1 99 ? 8.442 -3.464 -6.980 1.00 93.62 99 LEU A O 1
ATOM 759 N N . ARG A 1 100 ? 9.055 -1.321 -6.756 1.00 94.38 100 ARG A N 1
ATOM 760 C CA . ARG A 1 100 ? 9.811 -1.267 -8.023 1.00 94.38 100 ARG A CA 1
ATOM 761 C C . ARG A 1 100 ? 11.173 -1.960 -7.966 1.00 94.38 100 ARG A C 1
ATOM 763 O O . ARG A 1 100 ? 11.863 -1.991 -8.980 1.00 94.38 100 ARG A O 1
ATOM 770 N N . PHE A 1 101 ? 11.568 -2.507 -6.817 1.00 95.25 101 PHE A N 1
ATOM 771 C CA . PHE A 1 101 ? 12.696 -3.439 -6.757 1.00 95.25 101 PHE A CA 1
ATOM 772 C C . PHE A 1 101 ? 12.353 -4.790 -7.396 1.00 95.25 101 PHE A C 1
ATOM 774 O O . PHE A 1 101 ? 13.255 -5.487 -7.852 1.00 95.25 101 PHE A O 1
ATOM 781 N N . HIS A 1 102 ? 11.060 -5.103 -7.531 1.00 94.94 102 HIS A N 1
ATOM 782 C CA . HIS A 1 102 ? 10.560 -6.239 -8.299 1.00 94.94 102 HIS A CA 1
ATOM 783 C C . HIS A 1 102 ? 10.183 -5.792 -9.712 1.00 94.94 102 HIS A C 1
ATOM 785 O O . HIS A 1 102 ? 9.355 -4.895 -9.906 1.00 94.94 102 HIS A O 1
ATOM 791 N N . LEU A 1 103 ? 10.772 -6.432 -10.725 1.00 95.75 103 LEU A N 1
ATOM 792 C CA . LEU A 1 103 ? 10.480 -6.171 -12.142 1.00 95.75 103 LEU A CA 1
ATOM 793 C C . LEU A 1 103 ? 8.989 -6.387 -12.454 1.00 95.75 103 LEU A C 1
ATOM 795 O O . LEU A 1 103 ? 8.412 -5.736 -13.327 1.00 95.75 103 LEU A O 1
ATOM 799 N N . GLU A 1 104 ? 8.370 -7.291 -11.709 1.00 95.94 104 GLU A N 1
ATOM 800 C CA . GLU A 1 104 ? 6.984 -7.719 -11.772 1.00 95.94 104 GLU A CA 1
ATOM 801 C C . GLU A 1 104 ? 5.990 -6.598 -11.434 1.00 95.94 104 GLU A C 1
ATOM 803 O O . GLU A 1 104 ? 4.828 -6.668 -11.848 1.00 95.94 104 GLU A O 1
ATOM 808 N N . GLU A 1 105 ? 6.418 -5.543 -10.729 1.00 94.88 105 GLU A N 1
ATOM 809 C CA . GLU A 1 105 ? 5.580 -4.373 -10.456 1.00 94.88 105 GLU A CA 1
ATOM 810 C C . GLU A 1 105 ? 5.291 -3.581 -11.736 1.00 94.88 105 GLU A C 1
ATOM 812 O O . GLU A 1 105 ? 4.126 -3.341 -12.066 1.00 94.88 105 GLU A O 1
ATOM 817 N N . GLU A 1 106 ? 6.334 -3.195 -12.478 1.00 94.19 106 GLU A N 1
ATOM 818 C CA . GLU A 1 106 ? 6.198 -2.432 -13.732 1.00 94.19 106 GLU A CA 1
ATOM 819 C C . GLU A 1 106 ? 5.980 -3.350 -14.951 1.00 94.19 106 GLU A C 1
ATOM 821 O O . GLU A 1 106 ? 5.548 -2.903 -16.016 1.00 94.19 106 GLU A O 1
ATOM 826 N N . GLY A 1 107 ? 6.288 -4.643 -14.812 1.00 94.00 107 GLY A N 1
ATOM 827 C CA . GLY A 1 107 ? 6.196 -5.677 -15.846 1.00 94.00 107 GLY A CA 1
ATOM 828 C C . GLY A 1 107 ? 7.280 -5.583 -16.924 1.00 94.00 107 GLY A C 1
ATOM 829 O O . GLY A 1 107 ? 7.437 -6.500 -17.733 1.00 94.00 107 GLY A O 1
ATOM 830 N N . SER A 1 108 ? 8.030 -4.481 -16.974 1.00 93.12 108 SER A N 1
ATOM 831 C CA . SER A 1 108 ? 9.182 -4.322 -17.855 1.00 93.12 108 SER A CA 1
ATOM 832 C C . SER A 1 108 ? 10.058 -3.140 -17.464 1.00 93.12 108 SER A C 1
ATOM 834 O O . SER A 1 108 ? 9.537 -2.107 -17.052 1.00 93.12 108 SER A O 1
ATOM 836 N N . VAL A 1 109 ? 11.358 -3.249 -17.731 1.00 92.31 109 VAL A N 1
ATOM 837 C CA . VAL A 1 109 ? 12.336 -2.158 -17.613 1.00 92.31 109 VAL A CA 1
ATOM 838 C C . VAL A 1 109 ? 13.106 -2.001 -18.920 1.00 92.31 109 VAL A C 1
ATOM 840 O O . VAL A 1 109 ? 13.140 -2.913 -19.749 1.00 92.31 109 VAL A O 1
ATOM 843 N N . LYS A 1 110 ? 13.717 -0.834 -19.126 1.00 92.19 110 LYS A N 1
ATOM 844 C CA . LYS A 1 110 ? 14.716 -0.650 -20.182 1.00 92.19 110 LYS A CA 1
ATOM 845 C C . LYS A 1 110 ? 16.107 -0.776 -19.579 1.00 92.19 110 LYS A C 1
ATOM 847 O O . LYS A 1 110 ? 16.363 -0.187 -18.531 1.00 92.19 110 LYS A O 1
ATOM 852 N N . ASP A 1 111 ? 16.987 -1.520 -20.233 1.00 90.00 111 ASP A N 1
ATOM 853 C CA . ASP A 1 111 ? 18.399 -1.544 -19.862 1.00 90.00 111 ASP A CA 1
ATOM 854 C C . ASP A 1 111 ? 19.110 -0.233 -20.260 1.00 90.00 111 ASP A C 1
ATOM 856 O O . ASP A 1 111 ? 18.522 0.675 -20.858 1.00 90.00 111 ASP A O 1
ATOM 860 N N . LYS A 1 112 ? 20.408 -0.133 -19.944 1.00 91.25 112 LYS A N 1
ATOM 861 C CA . LYS A 1 112 ? 21.241 1.038 -20.277 1.00 91.25 112 LYS A CA 1
ATOM 862 C C . LYS A 1 112 ? 21.355 1.304 -21.786 1.00 91.25 112 LYS A C 1
ATOM 864 O O . LYS A 1 112 ? 21.741 2.401 -22.172 1.00 91.25 112 LYS A O 1
ATOM 869 N N . GLN A 1 113 ? 21.046 0.315 -22.621 1.00 92.25 113 GLN A N 1
ATOM 870 C CA . GLN A 1 113 ? 21.090 0.383 -24.084 1.00 92.25 113 GLN A CA 1
ATOM 871 C C . GLN A 1 113 ? 19.696 0.653 -24.680 1.00 92.25 113 GLN A C 1
ATOM 873 O O . GLN A 1 113 ? 19.556 0.814 -25.889 1.00 92.25 113 GLN A O 1
ATOM 878 N N . GLY A 1 114 ? 18.662 0.750 -23.837 1.00 92.12 114 GLY A N 1
ATOM 879 C CA . GLY A 1 114 ? 17.281 0.988 -24.236 1.00 92.12 114 GLY A CA 1
ATOM 880 C C . GLY A 1 114 ? 16.495 -0.277 -24.588 1.00 92.12 114 GLY A C 1
ATOM 881 O O . GLY A 1 114 ? 15.314 -0.157 -24.939 1.00 92.12 114 GLY A O 1
ATOM 882 N N . ASN A 1 115 ? 17.086 -1.470 -24.468 1.00 93.19 115 ASN A N 1
ATOM 883 C CA . ASN A 1 115 ? 16.391 -2.724 -24.744 1.00 93.19 115 ASN A CA 1
ATOM 884 C C . ASN A 1 115 ? 15.364 -3.004 -23.650 1.00 93.19 115 ASN A C 1
ATOM 886 O O . ASN A 1 115 ? 15.626 -2.836 -22.459 1.00 93.19 115 ASN A O 1
ATOM 890 N N . LYS A 1 116 ? 14.175 -3.450 -24.059 1.00 93.50 116 LYS A N 1
ATOM 891 C CA . LYS A 1 116 ? 13.078 -3.747 -23.140 1.00 93.50 116 LYS A CA 1
ATOM 892 C C . LYS A 1 116 ? 13.219 -5.160 -22.580 1.00 93.50 116 LYS A C 1
ATOM 894 O O . LYS A 1 116 ? 12.990 -6.130 -23.298 1.00 93.50 116 LYS A O 1
ATOM 899 N N . ILE A 1 117 ? 13.492 -5.257 -21.287 1.00 93.69 117 ILE A N 1
ATOM 900 C CA . ILE A 1 117 ? 13.420 -6.495 -20.512 1.00 93.69 117 ILE A CA 1
ATOM 901 C C . ILE A 1 117 ? 11.996 -6.601 -19.969 1.00 93.69 117 ILE A C 1
ATOM 903 O O . ILE A 1 117 ? 11.489 -5.650 -19.375 1.00 93.69 117 ILE A O 1
ATOM 907 N N . LYS A 1 118 ? 11.319 -7.724 -20.210 1.00 95.25 118 LYS A N 1
ATOM 908 C CA . LYS A 1 118 ? 9.959 -7.977 -19.712 1.00 95.25 118 LYS A CA 1
ATOM 909 C C . LYS A 1 118 ? 10.008 -8.996 -18.583 1.00 95.25 118 LYS A C 1
ATOM 911 O O . LYS A 1 118 ? 10.781 -9.944 -18.667 1.00 95.25 118 LYS A O 1
ATOM 916 N N . ALA A 1 119 ? 9.164 -8.799 -17.578 1.00 94.50 119 ALA A N 1
ATOM 917 C CA . ALA A 1 119 ? 8.908 -9.818 -16.575 1.00 94.50 119 ALA A CA 1
ATOM 918 C C . ALA A 1 119 ? 8.271 -11.045 -17.236 1.00 94.50 119 ALA A C 1
ATOM 920 O O . ALA A 1 119 ? 7.464 -10.911 -18.166 1.00 94.50 119 ALA A O 1
ATOM 921 N N . ASP A 1 120 ? 8.608 -12.224 -16.726 1.00 95.94 120 ASP A N 1
ATOM 922 C CA . ASP A 1 120 ? 7.856 -13.428 -17.039 1.00 95.94 120 ASP A CA 1
ATOM 923 C C . ASP A 1 120 ? 6.422 -13.315 -16.489 1.00 95.94 120 ASP A C 1
ATOM 925 O O . ASP A 1 120 ? 6.181 -12.725 -15.432 1.00 95.94 120 ASP A O 1
ATOM 929 N N . LYS A 1 121 ? 5.444 -13.850 -17.225 1.00 93.75 121 LYS A N 1
ATOM 930 C CA . LYS A 1 121 ? 4.031 -13.716 -16.849 1.00 93.75 121 LYS A CA 1
ATOM 931 C C . LYS A 1 121 ? 3.714 -14.482 -15.563 1.00 93.75 121 LYS A C 1
ATOM 933 O O . LYS A 1 121 ? 2.973 -13.962 -14.728 1.00 93.75 121 LYS A O 1
ATOM 938 N N . ASP A 1 122 ? 4.286 -15.670 -15.391 1.00 94.94 122 ASP A N 1
ATOM 939 C CA . ASP A 1 122 ? 4.055 -16.483 -14.200 1.00 94.94 122 ASP A CA 1
ATOM 940 C C . ASP A 1 122 ? 4.756 -15.859 -12.990 1.00 94.94 122 ASP A C 1
ATOM 942 O O . ASP A 1 122 ? 4.211 -15.882 -11.886 1.00 94.94 122 ASP A O 1
ATOM 946 N N . ALA A 1 123 ? 5.919 -15.229 -13.190 1.00 94.31 123 ALA A N 1
ATOM 947 C CA . ALA A 1 123 ? 6.571 -14.419 -12.159 1.00 94.31 123 ALA A CA 1
ATOM 948 C C . ALA A 1 123 ? 5.690 -13.236 -11.716 1.00 94.31 123 ALA A C 1
ATOM 950 O O . ALA A 1 123 ? 5.488 -13.040 -10.517 1.00 94.31 123 ALA A O 1
ATOM 951 N N . VAL A 1 124 ? 5.077 -12.507 -12.658 1.00 93.75 124 VAL A N 1
ATOM 952 C CA . VAL A 1 124 ? 4.124 -11.423 -12.345 1.00 93.75 124 VAL A CA 1
ATOM 953 C C . VAL A 1 124 ? 2.927 -11.936 -11.549 1.00 93.75 124 VAL A C 1
ATOM 955 O O . VAL A 1 124 ? 2.513 -11.302 -10.576 1.00 93.75 124 VAL A O 1
ATOM 958 N N . ASP A 1 125 ? 2.355 -13.070 -11.949 1.00 91.38 125 ASP A N 1
ATOM 959 C CA . ASP A 1 125 ? 1.208 -13.645 -11.251 1.00 91.38 125 ASP A CA 1
ATOM 960 C C . ASP A 1 125 ? 1.587 -14.141 -9.845 1.00 91.38 125 ASP A C 1
ATOM 962 O O . ASP A 1 125 ? 0.817 -13.918 -8.909 1.00 91.38 125 ASP A O 1
ATOM 966 N N . LYS A 1 126 ? 2.787 -14.707 -9.654 1.00 91.62 126 LYS A N 1
ATOM 967 C CA . LYS A 1 126 ? 3.322 -15.073 -8.329 1.00 91.62 126 LYS A CA 1
ATOM 968 C C . LYS A 1 126 ? 3.582 -13.856 -7.445 1.00 91.62 126 LYS A C 1
ATOM 970 O O . LYS A 1 126 ? 3.182 -13.865 -6.286 1.00 91.62 126 LYS A O 1
ATOM 975 N N . PHE A 1 127 ? 4.186 -12.798 -7.983 1.00 92.19 127 PHE A N 1
ATOM 976 C CA . PHE A 1 127 ? 4.416 -11.551 -7.251 1.00 92.19 127 PHE A CA 1
ATOM 977 C C . PHE A 1 127 ? 3.096 -10.933 -6.781 1.00 92.19 127 PHE A C 1
ATOM 979 O O . PHE A 1 127 ? 2.926 -10.620 -5.605 1.00 92.19 127 PHE A O 1
ATOM 986 N N . ARG A 1 128 ? 2.107 -10.842 -7.679 1.00 90.06 128 ARG A N 1
ATOM 987 C CA . ARG A 1 128 ? 0.751 -10.388 -7.333 1.00 90.06 128 ARG A CA 1
ATOM 988 C C . ARG A 1 128 ? 0.104 -11.279 -6.291 1.00 90.06 128 ARG A C 1
ATOM 990 O O . ARG A 1 128 ? -0.545 -10.765 -5.391 1.00 90.06 128 ARG A O 1
ATOM 997 N N . ALA A 1 129 ? 0.245 -12.594 -6.426 1.00 87.00 129 ALA A N 1
ATOM 998 C CA . ALA A 1 129 ? -0.280 -13.521 -5.444 1.00 87.00 129 ALA A CA 1
ATOM 999 C C . ALA A 1 129 ? 0.336 -13.223 -4.076 1.00 87.00 129 ALA A C 1
ATOM 1001 O O . ALA A 1 129 ? -0.421 -12.913 -3.170 1.00 87.00 129 ALA A O 1
ATOM 1002 N N . SER A 1 130 ? 1.662 -13.163 -3.952 1.00 87.25 130 SER A N 1
ATOM 1003 C CA . SER A 1 130 ? 2.346 -12.893 -2.681 1.00 87.25 130 SER A CA 1
ATOM 1004 C C . SER A 1 130 ? 1.974 -11.539 -2.055 1.00 87.25 130 SER A C 1
ATOM 1006 O O . SER A 1 130 ? 1.703 -11.469 -0.857 1.00 87.25 130 SER A O 1
ATOM 1008 N N . LEU A 1 131 ? 1.813 -10.482 -2.863 1.00 83.62 131 LEU A N 1
ATOM 1009 C CA . LEU A 1 131 ? 1.343 -9.176 -2.379 1.00 83.62 131 LEU A CA 1
ATOM 1010 C C . LEU A 1 131 ? -0.028 -9.239 -1.674 1.00 83.62 131 LEU A C 1
ATOM 1012 O O . LEU A 1 131 ? -0.323 -8.382 -0.837 1.00 83.62 131 LEU A O 1
ATOM 1016 N N . TYR A 1 132 ? -0.887 -10.209 -2.020 1.00 76.06 132 TYR A N 1
ATOM 1017 C CA . TYR A 1 132 ? -2.278 -10.271 -1.548 1.00 76.06 132 TYR A CA 1
ATOM 1018 C C . TYR A 1 132 ? -2.686 -11.609 -0.889 1.00 76.06 132 TYR A C 1
ATOM 1020 O O . TYR A 1 132 ? -3.776 -11.677 -0.321 1.00 76.06 132 TYR A O 1
ATOM 1028 N N . GLN A 1 133 ? -1.863 -12.667 -0.937 1.00 63.81 133 GLN A N 1
ATOM 1029 C CA . GLN A 1 133 ? -2.292 -14.067 -0.735 1.00 63.81 133 GLN A CA 1
ATOM 1030 C C . GLN A 1 133 ? -2.750 -14.385 0.681 1.00 63.81 133 GLN A C 1
ATOM 1032 O O . GLN A 1 133 ? -3.582 -15.265 0.871 1.00 63.81 133 GLN A O 1
ATOM 1037 N N . ASN A 1 134 ? -2.265 -13.643 1.669 1.00 50.78 134 ASN A N 1
ATOM 1038 C CA . ASN A 1 134 ? -2.561 -13.916 3.069 1.00 50.78 134 ASN A CA 1
ATOM 1039 C C . ASN A 1 134 ? -3.361 -12.805 3.724 1.00 50.78 134 ASN A C 1
ATOM 1041 O O . ASN A 1 134 ? -3.418 -12.732 4.945 1.00 50.78 134 ASN A O 1
ATOM 1045 N N . LEU A 1 135 ? -3.989 -11.936 2.938 1.00 54.47 135 LEU A N 1
ATOM 1046 C CA . LEU A 1 135 ? -4.486 -10.657 3.397 1.00 54.47 135 LEU A CA 1
ATOM 1047 C C . LEU A 1 135 ? -5.956 -10.463 3.018 1.00 54.47 135 LEU A C 1
ATOM 1049 O O . LEU A 1 135 ? -6.288 -10.221 1.863 1.00 54.47 135 LEU A O 1
ATOM 1053 N N . VAL A 1 136 ? -6.860 -10.486 4.007 1.00 44.78 136 VAL A N 1
ATOM 1054 C CA . VAL A 1 136 ? -8.202 -9.917 3.801 1.00 44.78 136 VAL A CA 1
ATOM 1055 C C . VAL A 1 136 ? -8.032 -8.414 3.830 1.00 44.78 136 VAL A C 1
ATOM 1057 O O . VAL A 1 136 ? -8.033 -7.848 4.918 1.00 44.78 136 VAL A O 1
ATOM 1060 N N . ILE A 1 137 ? -7.816 -7.802 2.668 1.00 51.53 137 ILE A N 1
ATOM 1061 C CA . ILE A 1 137 ? -7.524 -6.378 2.569 1.00 51.53 137 ILE A CA 1
ATOM 1062 C C . ILE A 1 137 ? -8.498 -5.661 1.645 1.00 51.53 137 ILE A C 1
ATOM 1064 O O . ILE A 1 137 ? -8.697 -6.014 0.489 1.00 51.53 137 ILE A O 1
ATOM 1068 N N . PHE A 1 138 ? -8.969 -4.531 2.155 1.00 57.28 138 PHE A N 1
ATOM 1069 C CA . PHE A 1 138 ? -9.500 -3.430 1.378 1.00 57.28 138 PHE A CA 1
ATOM 1070 C C . PHE A 1 138 ? -8.366 -2.563 0.824 1.00 57.28 138 PHE A C 1
ATOM 1072 O O . PHE A 1 138 ? -7.696 -1.857 1.576 1.00 57.28 138 PHE A O 1
ATOM 1079 N N . TYR A 1 139 ? -8.136 -2.625 -0.487 1.00 58.59 139 TYR A N 1
ATOM 1080 C CA . TYR A 1 139 ? -7.148 -1.775 -1.152 1.00 58.59 139 TYR A CA 1
ATOM 1081 C C . TYR A 1 139 ? -7.600 -0.319 -1.085 1.00 58.59 139 TYR A C 1
ATOM 1083 O O . TYR A 1 139 ? -8.655 -0.006 -1.632 1.00 58.59 139 TYR A O 1
ATOM 1091 N N . PHE A 1 140 ? -6.808 0.547 -0.452 1.00 62.03 140 PHE A N 1
ATOM 1092 C CA . PHE A 1 140 ? -6.995 1.996 -0.473 1.00 62.03 140 PHE A CA 1
ATOM 1093 C C . PHE A 1 140 ? -6.053 2.621 -1.487 1.00 62.03 140 PHE A C 1
ATOM 1095 O O . PHE A 1 140 ? -4.841 2.627 -1.272 1.00 62.03 140 PHE A O 1
ATOM 1102 N N . ASN A 1 141 ? -6.594 3.173 -2.575 1.00 60.06 141 ASN A N 1
ATOM 1103 C CA . ASN A 1 141 ? -5.776 3.983 -3.471 1.00 60.06 141 ASN A CA 1
ATOM 1104 C C . ASN A 1 141 ? -5.545 5.351 -2.811 1.00 60.06 141 ASN A C 1
ATOM 1106 O O . ASN A 1 141 ? -6.468 6.155 -2.729 1.00 60.06 141 ASN A O 1
ATOM 1110 N N . GLY A 1 142 ? -4.346 5.593 -2.286 1.00 59.94 142 GLY A N 1
ATOM 1111 C CA . GLY A 1 142 ? -3.861 6.905 -1.846 1.00 59.94 142 GLY A CA 1
ATOM 1112 C C . GLY A 1 142 ? -2.866 7.505 -2.840 1.00 59.94 142 GLY A C 1
ATOM 1113 O O . GLY A 1 142 ? -2.018 8.294 -2.447 1.00 59.94 142 GLY A O 1
ATOM 1114 N N . ALA A 1 143 ? -2.913 7.070 -4.102 1.00 65.44 143 ALA A N 1
ATOM 1115 C CA . ALA A 1 143 ? -1.867 7.298 -5.086 1.00 65.44 143 ALA A CA 1
ATOM 1116 C C . ALA A 1 143 ? -2.423 7.642 -6.467 1.00 65.44 143 ALA A C 1
ATOM 1118 O O . ALA A 1 143 ? -2.161 6.957 -7.463 1.00 65.44 143 ALA A O 1
ATOM 1119 N N . PHE A 1 144 ? -3.192 8.726 -6.538 1.00 74.62 144 PHE A N 1
ATOM 1120 C CA . PHE A 1 144 ? -3.745 9.204 -7.802 1.00 74.62 144 PHE A CA 1
ATOM 1121 C C . PHE A 1 144 ? -2.674 9.347 -8.896 1.00 74.62 144 PHE A C 1
ATOM 1123 O O . PHE A 1 144 ? -2.871 8.882 -10.019 1.00 74.62 144 PHE A O 1
ATOM 1130 N N . GLY A 1 145 ? -1.490 9.858 -8.538 1.00 74.94 145 GLY A N 1
ATOM 1131 C CA . GLY A 1 145 ? -0.356 10.016 -9.452 1.00 74.94 145 GLY A CA 1
ATOM 1132 C C . GLY A 1 145 ? 0.125 8.719 -10.115 1.00 74.94 145 GLY A C 1
ATOM 1133 O O . GLY A 1 145 ? 0.708 8.772 -11.192 1.00 74.94 145 GLY A O 1
ATOM 1134 N N . ALA A 1 146 ? -0.154 7.544 -9.542 1.00 77.31 146 ALA A N 1
ATOM 1135 C CA . ALA A 1 146 ? 0.183 6.247 -10.132 1.00 77.31 146 ALA A CA 1
ATOM 1136 C C . ALA A 1 146 ? -1.019 5.515 -10.753 1.00 77.31 146 ALA A C 1
ATOM 1138 O O . ALA A 1 146 ? -0.827 4.505 -11.427 1.00 77.31 146 ALA A O 1
ATOM 1139 N N . ALA A 1 147 ? -2.245 6.016 -10.570 1.00 81.62 147 ALA A N 1
ATOM 1140 C CA . ALA A 1 147 ? -3.473 5.327 -10.972 1.00 81.62 147 ALA A CA 1
ATOM 1141 C C . ALA A 1 147 ? -3.607 5.122 -12.494 1.00 81.62 147 ALA A C 1
ATOM 1143 O O . ALA A 1 147 ? -4.329 4.231 -12.933 1.00 81.62 147 ALA A O 1
ATOM 1144 N N . HIS A 1 148 ? -2.896 5.914 -13.302 1.00 82.44 148 HIS A N 1
ATOM 1145 C CA . HIS A 1 148 ? -2.854 5.772 -14.760 1.00 82.44 148 HIS A CA 1
ATOM 1146 C C . HIS A 1 148 ? -1.962 4.613 -15.243 1.00 82.44 148 HIS A C 1
ATOM 1148 O O . HIS A 1 148 ? -1.931 4.322 -16.439 1.00 82.44 148 HIS A O 1
ATOM 1154 N N . ARG A 1 149 ? -1.202 3.967 -14.347 1.00 84.69 149 ARG A N 1
ATOM 1155 C CA . ARG A 1 149 ? -0.246 2.912 -14.699 1.00 84.69 149 ARG A CA 1
ATOM 1156 C C . ARG A 1 149 ? -0.865 1.524 -14.551 1.00 84.69 149 ARG A C 1
ATOM 1158 O O . ARG A 1 149 ? -1.488 1.216 -13.542 1.00 84.69 149 ARG A O 1
ATOM 1165 N N . ALA A 1 150 ? -0.618 0.646 -15.520 1.00 87.94 150 ALA A N 1
ATOM 1166 C CA . ALA A 1 150 ? -1.073 -0.749 -15.499 1.00 87.94 150 ALA A CA 1
ATOM 1167 C C . ALA A 1 150 ? -0.124 -1.677 -14.708 1.00 87.94 150 ALA A C 1
ATOM 1169 O O . ALA A 1 150 ? 0.223 -2.763 -15.170 1.00 87.94 150 ALA A O 1
ATOM 1170 N N . HIS A 1 151 ? 0.325 -1.230 -13.534 1.00 91.44 151 HIS A N 1
ATOM 1171 C CA . HIS A 1 151 ? 1.263 -1.964 -12.680 1.00 91.44 151 HIS A CA 1
ATOM 1172 C C . HIS A 1 151 ? 0.569 -3.026 -11.818 1.00 91.44 151 HIS A C 1
ATOM 1174 O O . HIS A 1 151 ? -0.643 -2.950 -11.584 1.00 91.44 151 HIS A O 1
ATOM 1180 N N . SER A 1 152 ? 1.336 -3.983 -11.291 1.00 91.44 152 SER A N 1
ATOM 1181 C CA . SER A 1 152 ? 0.813 -5.047 -10.423 1.00 91.44 152 SER A CA 1
ATOM 1182 C C . SER A 1 152 ? 0.074 -4.501 -9.201 1.00 91.44 152 SER A C 1
ATOM 1184 O O . SER A 1 152 ? -1.077 -4.885 -8.991 1.00 91.44 152 SER A O 1
ATOM 1186 N N . SER A 1 153 ? 0.641 -3.519 -8.496 1.00 88.12 153 SER A N 1
ATOM 1187 C CA . SER A 1 153 ? 0.010 -2.880 -7.334 1.00 88.12 153 SER A CA 1
ATOM 1188 C C . SER A 1 153 ? -1.262 -2.080 -7.634 1.00 88.12 153 SER A C 1
ATOM 1190 O O . SER A 1 153 ? -2.025 -1.793 -6.715 1.00 88.12 153 SER A O 1
ATOM 1192 N N . ILE A 1 154 ? -1.511 -1.728 -8.901 1.00 85.94 154 ILE A N 1
ATOM 1193 C CA . ILE A 1 154 ? -2.631 -0.869 -9.316 1.00 85.94 154 ILE A CA 1
ATOM 1194 C C . ILE A 1 154 ? -3.776 -1.691 -9.913 1.00 85.94 154 ILE A C 1
ATOM 1196 O O . ILE A 1 154 ? -4.925 -1.564 -9.489 1.00 85.94 154 ILE A O 1
ATOM 1200 N N . VAL A 1 155 ? -3.477 -2.531 -10.909 1.00 83.75 155 VAL A N 1
ATOM 1201 C CA . VAL A 1 155 ? -4.492 -3.291 -11.666 1.00 83.75 155 VAL A CA 1
ATOM 1202 C C . VAL A 1 155 ? -4.447 -4.793 -11.394 1.00 83.75 155 VAL A C 1
ATOM 1204 O O . VAL A 1 155 ? -5.406 -5.493 -11.710 1.00 83.75 155 VAL A O 1
ATOM 1207 N N . GLY A 1 156 ? -3.353 -5.295 -10.812 1.00 81.75 156 GLY A N 1
ATOM 1208 C CA . GLY A 1 156 ? -3.151 -6.716 -10.515 1.00 81.75 156 GLY A CA 1
ATOM 1209 C C . GLY A 1 156 ? -3.884 -7.213 -9.267 1.00 81.75 156 GLY A C 1
ATOM 1210 O O . GLY A 1 156 ? -3.955 -8.421 -9.053 1.00 81.75 156 GLY A O 1
ATOM 1211 N N . VAL A 1 157 ? -4.460 -6.305 -8.473 1.00 77.31 157 VAL A N 1
ATOM 1212 C CA . VAL A 1 157 ? -5.190 -6.611 -7.236 1.00 77.31 157 VAL A CA 1
ATOM 1213 C C . VAL A 1 157 ? -6.517 -7.318 -7.549 1.00 77.31 157 VAL A C 1
ATOM 1215 O O . VAL A 1 157 ? -7.499 -6.683 -7.958 1.00 77.31 157 VAL A O 1
ATOM 1218 N N . LYS A 1 158 ? -6.564 -8.635 -7.320 1.00 75.50 158 LYS A N 1
ATOM 1219 C CA . LYS A 1 158 ? -7.761 -9.483 -7.470 1.00 75.50 158 LYS A CA 1
ATOM 1220 C C . LYS A 1 158 ? -8.452 -9.693 -6.117 1.00 75.50 158 LYS A C 1
ATOM 1222 O O . LYS A 1 158 ? -8.389 -10.776 -5.551 1.00 75.50 158 LYS A O 1
ATOM 1227 N N . LEU A 1 159 ? -9.082 -8.639 -5.599 1.00 72.75 159 LEU A N 1
ATOM 1228 C CA . LEU A 1 159 ? -9.811 -8.661 -4.324 1.00 72.75 159 LEU A CA 1
ATOM 1229 C C . LEU A 1 159 ? -11.262 -8.206 -4.520 1.00 72.75 159 LEU A C 1
ATOM 1231 O O . LEU A 1 159 ? -11.526 -7.310 -5.331 1.00 72.75 159 LEU A O 1
ATOM 1235 N N . ASP A 1 160 ? -12.176 -8.787 -3.738 1.00 72.88 160 ASP A N 1
ATOM 1236 C CA . ASP A 1 160 ? -13.621 -8.525 -3.821 1.00 72.88 160 ASP A CA 1
ATOM 1237 C C . ASP A 1 160 ? -13.974 -7.074 -3.481 1.00 72.88 160 ASP A C 1
ATOM 1239 O O . ASP A 1 160 ? -14.856 -6.474 -4.098 1.00 72.88 160 ASP A O 1
ATOM 1243 N N . GLN A 1 161 ? -13.262 -6.476 -2.521 1.00 75.56 161 GLN A N 1
ATOM 1244 C CA . GLN A 1 161 ? -13.514 -5.113 -2.064 1.00 75.56 161 GLN A CA 1
ATOM 1245 C C . GLN A 1 161 ? -12.263 -4.245 -2.229 1.00 75.56 161 GLN A C 1
ATOM 1247 O O . GLN A 1 161 ? -11.211 -4.487 -1.641 1.00 75.56 161 GLN A O 1
ATOM 1252 N N . ARG A 1 162 ? -12.390 -3.198 -3.049 1.00 81.06 162 ARG A N 1
ATOM 1253 C CA . ARG A 1 162 ? -11.349 -2.202 -3.340 1.00 81.06 162 ARG A CA 1
ATOM 1254 C C . ARG A 1 162 ? -11.981 -0.826 -3.236 1.00 81.06 162 ARG A C 1
ATOM 1256 O O . ARG A 1 162 ? -13.046 -0.614 -3.814 1.00 81.06 162 ARG A O 1
ATOM 1263 N N . ALA A 1 163 ? -11.336 0.090 -2.529 1.00 82.75 163 ALA A N 1
ATOM 1264 C CA . ALA A 1 163 ? -11.892 1.398 -2.237 1.00 82.75 163 ALA A CA 1
ATOM 1265 C C . ALA A 1 163 ? -10.891 2.538 -2.463 1.00 82.75 163 ALA A C 1
ATOM 1267 O O . ALA A 1 163 ? -9.672 2.386 -2.412 1.00 82.75 163 ALA A O 1
ATOM 1268 N N . ALA A 1 164 ? -11.406 3.734 -2.704 1.00 84.00 164 ALA A N 1
ATOM 1269 C CA . ALA A 1 164 ? -10.601 4.941 -2.665 1.00 84.00 164 ALA A CA 1
ATOM 1270 C C . ALA A 1 164 ? -10.284 5.309 -1.204 1.00 84.00 164 ALA A C 1
ATOM 1272 O O . ALA A 1 164 ? -11.179 5.354 -0.354 1.00 84.00 164 ALA A O 1
ATOM 1273 N N . GLY A 1 165 ? -9.009 5.594 -0.915 1.00 84.69 165 GLY A N 1
ATOM 1274 C CA . GLY A 1 165 ? -8.645 6.330 0.298 1.00 84.69 165 GLY A CA 1
ATOM 1275 C C . GLY A 1 165 ? -9.107 7.786 0.193 1.00 84.69 165 GLY A C 1
ATOM 1276 O O . GLY A 1 165 ? -9.574 8.217 -0.862 1.00 84.69 165 GLY A O 1
ATOM 1277 N N . TYR A 1 166 ? -8.956 8.574 1.260 1.00 84.81 166 TYR A N 1
ATOM 1278 C CA . TYR A 1 166 ? -9.461 9.954 1.258 1.00 84.81 166 TYR A CA 1
ATOM 1279 C C . TYR A 1 166 ? -8.833 10.840 0.184 1.00 84.81 166 TYR A C 1
ATOM 1281 O O . TYR A 1 166 ? -9.546 11.626 -0.435 1.00 84.81 166 TYR A O 1
ATOM 1289 N N . LEU A 1 167 ? -7.527 10.687 -0.064 1.00 82.62 167 LEU A N 1
ATOM 1290 C CA . LEU A 1 167 ? -6.840 11.468 -1.090 1.00 82.62 167 LEU A CA 1
ATOM 1291 C C . LEU A 1 167 ? -7.429 11.184 -2.473 1.00 82.62 167 LEU A C 1
ATOM 1293 O O . LEU A 1 167 ? -7.827 12.105 -3.166 1.00 82.62 167 LEU A O 1
ATOM 1297 N N . MET A 1 168 ? -7.573 9.909 -2.837 1.00 83.38 168 MET A N 1
ATOM 1298 C CA . MET A 1 168 ? -8.200 9.540 -4.103 1.00 83.38 168 MET A CA 1
ATOM 1299 C C . MET A 1 168 ? -9.666 9.967 -4.151 1.00 83.38 168 MET A C 1
ATOM 1301 O O . MET A 1 168 ? -10.085 10.496 -5.164 1.00 83.38 168 MET A O 1
ATOM 1305 N N . LYS A 1 169 ? -10.445 9.807 -3.073 1.00 82.31 169 LYS A N 1
ATOM 1306 C CA . LYS A 1 169 ? -11.850 10.248 -3.047 1.00 82.31 169 LYS A CA 1
ATOM 1307 C C . LYS A 1 169 ? -11.977 11.725 -3.437 1.00 82.31 169 LYS A C 1
ATOM 1309 O O . LYS A 1 169 ? -12.793 12.044 -4.287 1.00 82.31 169 LYS A O 1
ATOM 1314 N N . LYS A 1 170 ? -11.121 12.588 -2.880 1.00 83.62 170 LYS A N 1
ATOM 1315 C CA . LYS A 1 170 ? -11.096 14.023 -3.193 1.00 83.62 170 LYS A CA 1
ATOM 1316 C C . LYS A 1 170 ? -10.828 14.318 -4.676 1.00 83.62 170 LYS A C 1
ATOM 1318 O O . LYS A 1 170 ? -11.333 15.307 -5.177 1.00 83.62 170 LYS A O 1
ATOM 1323 N N . GLU A 1 171 ? -10.048 13.480 -5.357 1.00 81.12 171 GLU A N 1
ATOM 1324 C CA . GLU A 1 171 ? -9.761 13.618 -6.794 1.00 81.12 171 GLU A CA 1
ATOM 1325 C C . GLU A 1 171 ? -10.857 13.006 -7.697 1.00 81.12 171 GLU A C 1
ATOM 1327 O O . GLU A 1 171 ? -10.862 13.250 -8.902 1.00 81.12 171 GLU A O 1
ATOM 1332 N N . LEU A 1 172 ? -11.745 12.154 -7.157 1.00 77.81 172 LEU A N 1
ATOM 1333 C CA . LEU A 1 172 ? -12.856 11.535 -7.906 1.00 77.81 172 LEU A CA 1
ATOM 1334 C C . LEU A 1 172 ? -14.187 12.296 -7.761 1.00 77.81 172 LEU A C 1
ATOM 1336 O O . LEU A 1 172 ? -15.065 12.104 -8.610 1.00 77.81 172 LEU A O 1
ATOM 1340 N N . ASP A 1 173 ? -14.334 13.077 -6.685 1.00 75.62 173 ASP A N 1
ATOM 1341 C CA . ASP A 1 173 ? -15.469 13.969 -6.392 1.00 75.62 173 ASP A CA 1
ATOM 1342 C C . ASP A 1 173 ? -15.441 15.225 -7.290 1.00 75.62 173 ASP A C 1
ATOM 1344 O O . ASP A 1 173 ? -16.493 15.524 -7.909 1.00 75.62 173 ASP A O 1
#

pLDDT: mean 82.44, std 14.24, range [33.06, 95.94]

Radius of gyration: 17.18 Å; chains: 1; bounding box: 44×34×51 Å

Sequence (173 aa):
MASTTSKGSIRNKLNIGDLALKGKRVLMRVDFNVPFGNGQVKDKQHIEGTLPTIKYALDKAKKRLLGKDVTFLNDCAGEEVERAVGESDSGQIILLENLRFHLEEEGSVKDKQGNKIKADKDAVDKFRASLYQNLVIFYFNGAFGAAHRAHSSIVGVKLDQRAAGYLMKKELD

InterPro domains:
  IPR001576 Phosphoglycerate kinase [PF00162] (17-63)
  IPR001576 Phosphoglycerate kinase [PF00162] (64-173)
  IPR001576 Phosphoglycerate kinase [PR00477] (20-36)
  IPR001576 Phosphoglycerate kinase [PR00477] (41-63)
  IPR001576 Phosphoglycerate kinase [PR00477] (135-157)
  IPR001576 Phosphoglycerate kinase [PR00477] (164-173)
  IPR001576 Phosphoglycerate kinase [PTHR11406] (63-173)
  IPR015824 Phosphoglycerate kinase, N-terminal [G3DSA:3.40.50.1260] (1-62)
  IPR015824 Phosphoglycerate kinase, N-terminal [G3DSA:3.40.50.1260] (63-173)
  IPR015911 Phosphoglycerate kinase, conserved site [PS00111] (25-35)
  IPR036043 Phosphoglycerate kinase superfamily [SSF53748] (10-173)

Secondary structure (DSSP, 8-state):
---------GGG--BGGG---TT-B--EEE-----EETTEES--HHHHHHHHHHHHHHHHTT--STT--EEE-S-SSSHHHHHHHHS--TT-EEEPP-GGGSHHHHSEEE-TT--EEE--HHHHHHHHHHHHTT--B-EEEE-GGGTTS--HHHH----S-EEE-HHHHHHH-